Protein AF-A0A940J667-F1 (afdb_monomer_lite)

Secondary structure (DSSP, 8-state):
-EE-TTT-PEEPTT-SB-TTT--B---S--PPP--------HHHHHHHHHHHHHHHHHHHHHHHHHHHHHHHHHTT------

Sequence (82 aa):
MAQCSNCGNLLPVGAKHCPDCGTTVSDA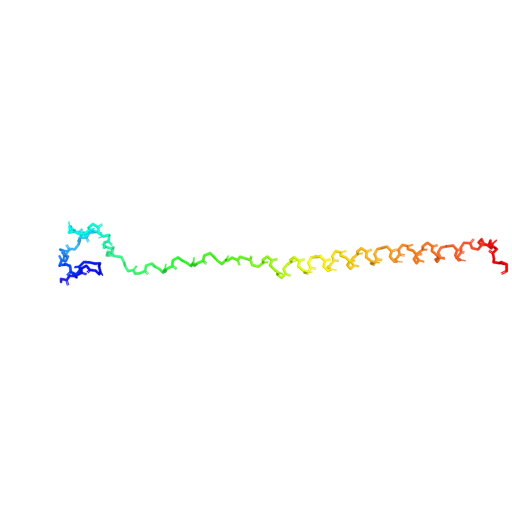PAAPPKAPKAPGQKLALDELLLRGVMGLFLLILGGTVLFVGYAIVQQGIGAGAP

Radius of gyration: 35.72 Å; chains: 1; bounding box: 62×38×87 Å

Foldseek 3Di:
DDADPVPRHDDDVPDQADPPPRHGDDPDPDPDPDDPPPPDDPPPVVVCVVVVVVVVVCCVVVVVVVVVVVVVVVVPPPDDDD

pLDDT: mean 74.64, std 16.34, range [39.31, 96.25]

Structure (mmCIF, N/CA/C/O backbone):
data_AF-A0A940J667-F1
#
_entry.id   AF-A0A940J667-F1
#
loop_
_atom_site.group_PDB
_atom_site.id
_atom_site.type_symbol
_atom_site.label_atom_id
_atom_site.label_alt_id
_atom_site.label_comp_id
_atom_site.label_asym_id
_atom_site.label_entity_id
_atom_site.label_seq_id
_atom_site.pdbx_PDB_ins_code
_atom_site.Cartn_x
_atom_site.Cartn_y
_atom_site.Cartn_z
_atom_site.occupancy
_atom_site.B_iso_or_equiv
_atom_site.auth_seq_id
_atom_site.auth_comp_id
_atom_site.auth_asym_id
_atom_site.auth_atom_id
_atom_site.pdbx_PDB_model_num
ATOM 1 N N . MET A 1 1 ? -29.810 -15.688 51.829 1.00 57.44 1 MET A N 1
ATOM 2 C CA . MET A 1 1 ? -30.787 -14.776 51.198 1.00 57.44 1 MET A CA 1
ATOM 3 C C . MET A 1 1 ? -30.041 -13.922 50.192 1.00 57.44 1 MET A C 1
ATOM 5 O O . MET A 1 1 ? -29.077 -13.277 50.579 1.00 57.44 1 MET A O 1
ATOM 9 N N . ALA A 1 2 ? -30.402 -13.995 48.915 1.00 72.88 2 ALA A N 1
ATOM 10 C CA . ALA A 1 2 ? -29.853 -13.109 47.890 1.00 72.88 2 ALA A CA 1
ATOM 11 C C . ALA A 1 2 ? -30.813 -11.926 47.715 1.00 72.88 2 ALA A C 1
ATOM 13 O O . ALA A 1 2 ? -32.008 -12.094 47.929 1.00 72.88 2 ALA A O 1
ATOM 14 N N . GLN A 1 3 ? -30.322 -10.742 47.361 1.00 79.06 3 GLN A N 1
ATOM 15 C CA . GLN A 1 3 ? -31.165 -9.604 46.975 1.00 79.06 3 GLN A CA 1
ATOM 16 C C . GLN A 1 3 ? -31.008 -9.360 45.477 1.00 79.06 3 GLN A C 1
ATOM 18 O O . GLN A 1 3 ? -29.937 -9.593 44.913 1.00 79.06 3 GLN A O 1
ATOM 23 N N . CYS A 1 4 ? -32.068 -8.900 44.823 1.00 81.38 4 CYS A N 1
ATOM 24 C CA . CYS A 1 4 ? -32.021 -8.584 43.406 1.00 81.38 4 CYS A CA 1
ATOM 25 C C . CYS A 1 4 ? -31.127 -7.363 43.186 1.00 81.38 4 CYS A C 1
ATOM 27 O O . CYS A 1 4 ? -31.394 -6.307 43.750 1.00 81.38 4 CYS A O 1
ATOM 29 N N . SER A 1 5 ? -30.130 -7.444 42.304 1.00 78.31 5 SER A N 1
ATOM 30 C CA . SER A 1 5 ? -29.304 -6.274 41.961 1.00 78.31 5 SER A CA 1
ATOM 31 C C . SER A 1 5 ? -30.068 -5.180 41.208 1.00 78.31 5 SER A C 1
ATOM 33 O O . SER A 1 5 ? -29.569 -4.067 41.091 1.00 78.31 5 SER A O 1
ATOM 35 N N . ASN A 1 6 ? -31.252 -5.487 40.671 1.00 76.62 6 ASN A N 1
ATOM 36 C CA . ASN A 1 6 ? -32.046 -4.536 39.900 1.00 76.62 6 ASN A CA 1
ATOM 37 C C . ASN A 1 6 ? -33.088 -3.792 40.751 1.00 76.62 6 ASN A C 1
ATOM 39 O O . ASN A 1 6 ? -33.217 -2.582 40.610 1.00 76.62 6 ASN A O 1
ATOM 43 N N . CYS A 1 7 ? -33.806 -4.488 41.639 1.00 83.31 7 CYS A N 1
ATOM 44 C CA . CYS A 1 7 ? -34.877 -3.886 42.447 1.00 83.31 7 CYS A CA 1
ATOM 45 C C . CYS A 1 7 ? -34.628 -3.919 43.962 1.00 83.31 7 CYS A C 1
ATOM 47 O O . CYS A 1 7 ? -35.408 -3.351 44.717 1.00 83.31 7 CYS A O 1
ATOM 49 N N . GLY A 1 8 ? -33.574 -4.597 44.423 1.00 81.81 8 GLY A N 1
ATOM 50 C CA . GLY A 1 8 ? -33.256 -4.744 45.845 1.00 81.81 8 GLY A CA 1
ATOM 51 C C . GLY A 1 8 ? -34.131 -5.744 46.604 1.00 81.81 8 GLY A C 1
ATOM 52 O O . GLY A 1 8 ? -33.880 -5.978 47.783 1.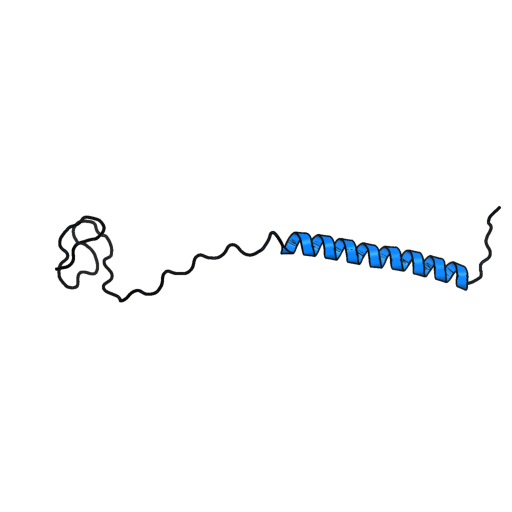00 81.81 8 GLY A O 1
ATOM 53 N N . ASN A 1 9 ? -35.131 -6.368 45.966 1.00 84.06 9 ASN A N 1
ATOM 54 C CA . ASN A 1 9 ? -36.021 -7.277 46.686 1.00 84.06 9 ASN A CA 1
ATOM 55 C C . ASN A 1 9 ? -35.337 -8.602 47.047 1.00 84.06 9 ASN A C 1
ATOM 57 O O . ASN A 1 9 ? -34.426 -9.058 46.347 1.00 84.06 9 ASN A O 1
ATOM 61 N N . LEU A 1 10 ? -35.780 -9.237 48.134 1.00 84.38 10 LEU A N 1
ATOM 62 C CA . LEU A 1 10 ? -35.229 -10.516 48.576 1.00 84.38 10 LEU A CA 1
ATOM 63 C C . LEU A 1 10 ? -35.609 -11.627 47.594 1.00 84.38 10 LEU A C 1
ATOM 65 O O . LEU A 1 10 ? -36.783 -11.904 47.361 1.00 84.38 10 LEU A O 1
ATOM 69 N N . LEU A 1 11 ? -34.601 -12.303 47.051 1.00 82.56 11 LEU A N 1
ATOM 70 C CA . LEU A 1 11 ? -34.794 -13.462 46.200 1.00 82.56 11 LEU A CA 1
ATOM 71 C C . LEU A 1 11 ? -34.968 -14.744 47.021 1.00 82.56 11 LEU A C 1
ATOM 73 O O . LEU A 1 11 ? -34.158 -15.018 47.920 1.00 82.56 11 LEU A O 1
ATOM 77 N N . PRO A 1 12 ? -35.962 -15.578 46.660 1.00 75.12 12 PRO A N 1
ATOM 78 C CA . PRO A 1 12 ? -36.056 -16.935 47.168 1.00 75.12 12 PRO A CA 1
ATOM 79 C C . PRO A 1 12 ? -34.827 -17.756 46.754 1.00 75.12 12 PRO A C 1
ATOM 81 O O . PRO A 1 12 ? -34.254 -17.555 45.682 1.00 75.12 12 PRO A O 1
ATOM 84 N N . VAL A 1 13 ? -34.425 -18.704 47.602 1.00 72.44 13 VAL A N 1
ATOM 85 C CA . VAL A 1 13 ? -33.278 -19.586 47.338 1.00 72.44 13 VAL A CA 1
ATOM 86 C C . VAL A 1 13 ? -33.564 -20.429 46.086 1.00 72.44 13 VAL A C 1
ATOM 88 O O . VAL A 1 13 ? -34.515 -21.205 46.076 1.00 72.44 13 VAL A O 1
ATOM 91 N N . GLY A 1 14 ? -32.753 -20.263 45.033 1.00 69.19 14 GLY A N 1
ATOM 92 C CA . GLY A 1 14 ? -32.877 -20.994 43.762 1.00 69.19 14 GLY A CA 1
ATOM 93 C C . GLY A 1 14 ? -33.789 -20.351 42.706 1.00 69.19 14 GLY A C 1
ATOM 94 O O . GLY A 1 14 ? -34.110 -20.994 41.703 1.00 69.19 14 GLY A O 1
ATOM 95 N N . ALA A 1 15 ? -34.227 -19.103 42.904 1.00 70.31 15 ALA A N 1
ATOM 96 C CA . ALA A 1 15 ? -35.053 -18.388 41.934 1.00 70.31 15 ALA A CA 1
ATOM 97 C C . ALA A 1 15 ? -34.241 -17.925 40.707 1.00 70.31 15 ALA A C 1
ATOM 99 O O . ALA A 1 15 ? -33.403 -17.035 40.799 1.00 70.31 15 ALA A O 1
ATOM 100 N N . LYS A 1 16 ? -34.563 -18.480 39.529 1.00 75.56 16 LYS A N 1
ATOM 101 C CA . LYS A 1 16 ? -33.963 -18.128 38.219 1.00 75.56 16 LYS A CA 1
ATOM 102 C C . LYS A 1 16 ? -34.304 -16.705 37.748 1.00 75.56 16 LYS A C 1
ATOM 104 O O . LYS A 1 16 ? -33.627 -16.149 36.886 1.00 75.56 16 LYS A O 1
ATOM 109 N N . HIS A 1 17 ? -35.390 -16.141 38.267 1.00 82.94 17 HIS A N 1
ATOM 110 C CA . HIS A 1 17 ? -35.919 -14.825 37.919 1.00 82.94 17 HIS A CA 1
ATOM 111 C C . HIS A 1 17 ? -36.457 -14.167 39.187 1.00 82.94 17 HIS A C 1
ATOM 113 O O . HIS A 1 17 ? -37.033 -14.847 40.038 1.00 82.94 17 HIS A O 1
ATOM 119 N N . CYS A 1 18 ? -36.289 -12.855 39.313 1.00 85.19 18 CYS A N 1
ATOM 120 C CA . CYS A 1 18 ? -36.900 -12.100 40.395 1.00 85.19 18 CYS A CA 1
ATOM 121 C C . CYS A 1 18 ? -38.423 -12.024 40.169 1.00 85.19 18 CYS A C 1
ATOM 123 O O . CYS A 1 18 ? -38.832 -11.542 39.110 1.00 85.19 18 CYS A O 1
ATOM 125 N N . PRO A 1 19 ? -39.262 -12.476 41.121 1.00 77.00 19 PRO A N 1
ATOM 126 C CA . PRO A 1 19 ? -40.718 -12.466 40.959 1.00 77.00 19 PRO A CA 1
ATOM 127 C C . PRO A 1 19 ? -41.317 -11.052 40.911 1.00 77.00 19 PRO A C 1
ATOM 129 O O . PRO A 1 19 ? -42.395 -10.883 40.354 1.00 77.00 19 PRO A O 1
ATOM 132 N N . ASP A 1 20 ? -40.620 -10.043 41.438 1.00 82.38 20 ASP A N 1
ATOM 133 C CA . ASP A 1 20 ? -41.131 -8.668 41.495 1.00 82.38 20 ASP A CA 1
ATOM 134 C C . ASP A 1 20 ? -40.773 -7.827 40.271 1.00 82.38 20 ASP A C 1
ATOM 136 O O . ASP A 1 20 ? -41.599 -7.058 39.790 1.00 82.38 20 ASP A O 1
ATOM 140 N N . CYS A 1 21 ? -39.545 -7.945 39.754 1.00 82.69 21 CYS A N 1
ATOM 141 C CA . CYS A 1 21 ? -39.095 -7.133 38.616 1.00 82.69 21 CYS A CA 1
ATOM 142 C C . CYS A 1 21 ? -38.916 -7.924 37.316 1.00 82.69 21 CYS A C 1
ATOM 144 O O . CYS A 1 21 ? -38.663 -7.331 36.271 1.00 82.69 21 CYS A O 1
ATOM 146 N N . GLY A 1 22 ? -38.988 -9.258 37.362 1.00 76.50 22 GLY A N 1
ATOM 147 C CA . GLY A 1 22 ? -38.785 -10.127 36.200 1.00 76.50 22 GLY A CA 1
ATOM 148 C C . GLY A 1 22 ? -37.327 -10.264 35.744 1.00 76.50 22 GLY A C 1
ATOM 149 O O . GLY A 1 22 ? -37.057 -10.972 34.776 1.00 76.50 22 GLY A O 1
ATOM 150 N N . THR A 1 23 ? -36.367 -9.629 36.430 1.00 79.31 23 THR A N 1
ATOM 151 C CA . THR A 1 23 ? -34.943 -9.719 36.069 1.00 79.31 23 THR A CA 1
ATOM 152 C C . THR A 1 23 ? -34.426 -11.140 36.291 1.00 79.31 23 THR A C 1
ATOM 154 O O . THR A 1 23 ? -34.590 -11.706 37.372 1.00 79.31 23 THR A O 1
ATOM 157 N N . THR A 1 24 ? -33.774 -11.720 35.281 1.00 78.44 24 THR A N 1
ATOM 158 C CA . THR A 1 24 ? -33.125 -13.037 35.363 1.00 78.44 24 THR A CA 1
ATOM 159 C C . THR A 1 24 ? -31.993 -13.003 36.388 1.00 78.44 24 THR A C 1
ATOM 161 O O . THR A 1 24 ? -31.043 -12.234 36.231 1.00 78.44 24 THR A O 1
ATOM 164 N N . VAL A 1 25 ? -32.059 -13.857 37.406 1.00 72.50 25 VAL A N 1
ATOM 165 C CA . VAL A 1 25 ? -30.979 -14.050 38.374 1.00 72.50 25 VAL A CA 1
ATOM 166 C C . VAL A 1 25 ? -30.403 -15.435 38.139 1.00 72.50 25 VAL A C 1
ATOM 168 O O . VAL A 1 25 ? -30.988 -16.457 38.482 1.00 72.50 25 VAL A O 1
ATOM 171 N N . SER A 1 26 ? -29.283 -15.467 37.426 1.00 65.12 26 SER A N 1
ATOM 172 C CA . SER A 1 26 ? -28.642 -16.715 37.038 1.00 65.12 26 SER A CA 1
ATOM 173 C C . SER A 1 26 ? -27.660 -17.148 38.127 1.00 65.12 26 SER A C 1
ATOM 175 O O . SER A 1 26 ? -26.563 -16.604 38.207 1.00 65.12 26 SER A O 1
ATOM 177 N N . ASP A 1 27 ? -28.026 -18.156 38.925 1.00 59.09 27 ASP A N 1
ATOM 178 C CA . ASP A 1 27 ? -27.129 -18.908 39.824 1.00 59.09 27 ASP A CA 1
ATOM 179 C C . ASP A 1 27 ? -26.142 -19.793 39.029 1.00 59.09 27 ASP A C 1
ATOM 181 O O . ASP A 1 27 ? -26.130 -21.019 39.144 1.00 59.09 27 ASP A O 1
ATOM 185 N N . ALA A 1 28 ? -25.335 -19.187 38.159 1.00 46.66 28 ALA A N 1
ATOM 186 C CA . ALA A 1 28 ? -24.240 -19.859 37.468 1.00 46.66 28 ALA A CA 1
ATOM 187 C C . ALA A 1 28 ? -22.944 -19.068 37.709 1.00 46.66 28 ALA A C 1
ATOM 189 O O . ALA A 1 28 ? -22.944 -17.855 37.478 1.00 46.66 28 ALA A O 1
ATOM 190 N N . PRO A 1 29 ? -21.849 -19.719 38.160 1.00 46.84 29 PRO A N 1
ATOM 191 C CA . PRO A 1 29 ? -20.543 -19.083 38.294 1.00 46.84 29 PRO A CA 1
ATOM 192 C C . PRO A 1 29 ? -20.190 -18.381 36.988 1.00 46.84 29 PRO A C 1
ATOM 194 O O . PRO A 1 29 ? -20.364 -18.964 35.919 1.00 46.84 29 PRO A O 1
ATOM 197 N N . ALA A 1 30 ? -19.743 -17.130 37.094 1.00 50.88 30 ALA A N 1
ATOM 198 C CA . ALA A 1 30 ? -19.423 -16.239 35.989 1.00 50.88 30 ALA A CA 1
ATOM 199 C C . ALA A 1 30 ? -18.834 -16.971 34.770 1.00 50.88 30 ALA A C 1
ATOM 201 O O . ALA A 1 30 ? -17.642 -17.274 34.716 1.00 50.88 30 ALA A O 1
ATOM 202 N N . ALA A 1 31 ? -19.669 -17.207 33.756 1.00 44.06 31 ALA A N 1
ATOM 203 C CA . ALA A 1 31 ? -19.163 -17.339 32.403 1.00 44.06 31 ALA A CA 1
ATOM 204 C C . ALA A 1 31 ? -18.563 -15.968 32.040 1.00 44.06 31 ALA A C 1
ATOM 206 O O . ALA A 1 31 ? -19.235 -14.951 32.252 1.00 44.06 31 ALA A O 1
ATOM 207 N N . PRO A 1 32 ? -17.307 -15.902 31.565 1.00 54.97 32 PRO A N 1
ATOM 208 C CA . PRO A 1 32 ? -16.642 -14.634 31.314 1.00 54.97 32 PRO A CA 1
ATOM 209 C C . PRO A 1 32 ? -17.471 -13.778 30.344 1.00 54.97 32 PRO A C 1
ATOM 211 O O . PRO A 1 32 ? -18.132 -14.323 29.450 1.00 54.97 32 PRO A O 1
ATOM 214 N N . PRO A 1 33 ? -17.461 -12.443 30.511 1.00 62.84 33 PRO A N 1
ATOM 215 C CA . PRO A 1 33 ? -18.186 -11.536 29.636 1.00 62.84 33 PRO A CA 1
ATOM 216 C C . PRO A 1 33 ? -17.782 -11.824 28.193 1.00 62.84 33 PRO A C 1
ATOM 218 O O . PRO A 1 33 ? -16.595 -11.840 27.861 1.00 62.84 33 PRO A O 1
ATOM 221 N N . LYS A 1 34 ? -18.776 -12.095 27.339 1.00 56.84 34 LYS A N 1
ATOM 222 C CA . LYS A 1 34 ? -18.574 -12.240 25.897 1.00 56.84 34 LYS A CA 1
ATOM 223 C C . LYS A 1 34 ? -17.770 -11.030 25.430 1.00 56.84 34 LYS A C 1
ATOM 225 O O . LYS A 1 34 ? -18.246 -9.901 25.538 1.00 56.84 34 LYS A O 1
ATOM 230 N N . ALA A 1 35 ? -16.545 -11.290 24.980 1.00 51.03 35 ALA A N 1
ATOM 231 C CA . ALA A 1 35 ? -15.625 -10.274 24.506 1.00 51.03 35 ALA A CA 1
ATOM 232 C C . ALA A 1 35 ? -16.339 -9.344 23.507 1.00 51.03 35 ALA A C 1
ATOM 234 O O . ALA A 1 35 ? -17.087 -9.831 22.647 1.00 51.03 35 ALA A O 1
ATOM 235 N N . PRO A 1 36 ? -16.128 -8.021 23.590 1.00 61.94 36 PRO A N 1
ATOM 236 C CA . PRO A 1 36 ? -16.583 -7.105 22.559 1.00 61.94 36 PRO A CA 1
ATOM 237 C C . PRO A 1 36 ? -16.050 -7.573 21.204 1.00 61.94 36 PRO A C 1
ATOM 239 O O . PRO A 1 36 ? -14.863 -7.874 21.067 1.00 61.94 36 PRO A O 1
ATOM 242 N N . LYS A 1 37 ? -16.917 -7.631 20.188 1.00 50.31 37 LYS A N 1
ATOM 243 C CA . LYS A 1 37 ? -16.473 -7.766 18.798 1.00 50.31 37 LYS A CA 1
ATOM 244 C C . LYS A 1 37 ? -15.573 -6.571 18.496 1.00 50.31 37 LYS A C 1
ATOM 246 O O . LYS A 1 37 ? -16.069 -5.460 18.331 1.00 50.31 37 LYS A O 1
ATOM 251 N N . ALA A 1 38 ? -14.266 -6.800 18.452 1.00 44.28 38 ALA A N 1
ATOM 252 C CA . ALA A 1 38 ? -13.311 -5.804 18.003 1.00 44.28 38 ALA A CA 1
ATOM 253 C C . ALA A 1 38 ? -13.714 -5.351 16.586 1.00 44.28 38 ALA A C 1
ATOM 255 O O . ALA A 1 38 ? -13.844 -6.197 15.693 1.00 44.28 38 ALA A O 1
ATOM 256 N N . PRO A 1 39 ? -13.935 -4.051 16.334 1.00 52.91 39 PRO A N 1
ATOM 257 C CA . PRO A 1 39 ? -14.062 -3.559 14.976 1.00 52.91 39 PRO A CA 1
ATOM 258 C C . PRO A 1 39 ? -12.684 -3.691 14.327 1.00 52.91 39 PRO A C 1
ATOM 260 O O . PRO A 1 39 ? -11.757 -2.949 14.640 1.00 52.91 39 PRO A O 1
ATOM 263 N N . GLY A 1 40 ? -12.530 -4.691 13.459 1.00 52.50 40 GLY A N 1
ATOM 264 C CA . GLY A 1 40 ? -11.282 -4.936 12.749 1.00 52.50 40 GLY A CA 1
ATOM 265 C C . GLY A 1 40 ? -10.825 -3.702 11.975 1.00 52.50 40 GLY A C 1
ATOM 266 O O . GLY A 1 40 ? -11.605 -3.158 11.201 1.00 52.50 40 GLY A O 1
ATOM 267 N N . GLN A 1 41 ? -9.607 -3.239 12.261 1.00 53.84 41 GLN A N 1
ATOM 268 C CA . GLN A 1 41 ? -8.450 -3.090 11.360 1.00 53.84 41 GLN A CA 1
ATOM 269 C C . GLN A 1 41 ? -8.689 -2.732 9.874 1.00 53.84 41 GLN A C 1
ATOM 271 O O . GLN A 1 41 ? -7.936 -3.156 9.010 1.00 53.84 41 GLN A O 1
ATOM 276 N N . LYS A 1 42 ? -9.710 -1.946 9.532 1.00 52.81 42 LYS A N 1
ATOM 277 C CA . LYS A 1 42 ? -9.916 -1.476 8.141 1.00 52.81 42 LYS A CA 1
ATOM 278 C C . LYS A 1 42 ? -8.953 -0.340 7.783 1.00 52.81 42 LYS A C 1
ATOM 280 O O . LYS A 1 42 ? -8.527 -0.220 6.647 1.00 52.81 42 LYS A O 1
ATOM 285 N N . LEU A 1 43 ? -8.589 0.475 8.775 1.00 56.84 43 LEU A N 1
ATOM 286 C CA . LEU A 1 43 ? -7.985 1.787 8.536 1.00 56.84 43 LEU A CA 1
ATOM 287 C C . LEU A 1 43 ? -6.477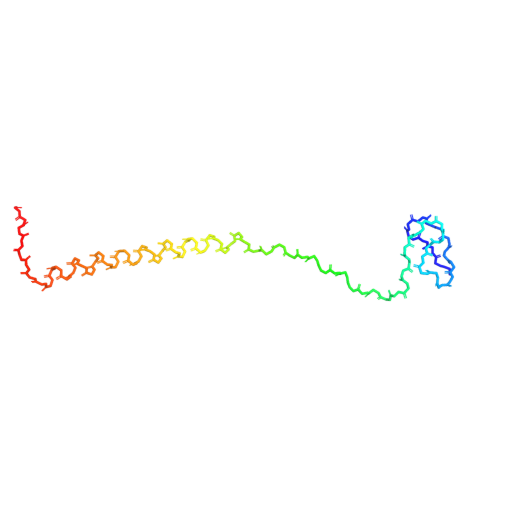 1.745 8.230 1.00 56.84 43 LEU A C 1
ATOM 289 O O . LEU A 1 43 ? -5.983 2.610 7.525 1.00 56.84 43 LEU A O 1
ATOM 293 N N . ALA A 1 44 ? -5.754 0.729 8.712 1.00 61.41 44 ALA A N 1
ATOM 294 C CA . ALA A 1 44 ? -4.328 0.555 8.407 1.00 61.41 44 ALA A CA 1
ATOM 295 C C . ALA A 1 44 ? -4.081 -0.343 7.180 1.00 61.41 44 ALA A C 1
ATOM 297 O O . ALA A 1 44 ? -3.047 -0.226 6.525 1.00 61.41 44 ALA A O 1
ATOM 298 N N . LEU A 1 45 ? -5.024 -1.239 6.867 1.00 73.88 45 LEU A N 1
ATOM 299 C CA . LEU A 1 45 ? -4.896 -2.175 5.750 1.00 73.88 45 LEU A CA 1
ATOM 300 C C . LEU A 1 45 ? -5.184 -1.493 4.407 1.00 73.88 45 LEU A C 1
ATOM 302 O O . LEU A 1 45 ? -4.508 -1.791 3.429 1.00 73.88 45 LEU A O 1
ATOM 306 N N . ASP A 1 46 ? -6.133 -0.555 4.376 1.00 78.62 46 ASP A N 1
ATOM 307 C CA . ASP A 1 46 ? -6.502 0.165 3.154 1.00 78.62 46 ASP A CA 1
ATOM 308 C C . ASP A 1 46 ? -5.389 1.120 2.681 1.00 78.62 46 ASP A C 1
ATOM 310 O O . ASP A 1 46 ? -5.001 1.085 1.516 1.00 78.62 46 ASP A O 1
ATOM 314 N N . GLU A 1 47 ? -4.769 1.884 3.593 1.00 86.62 47 GL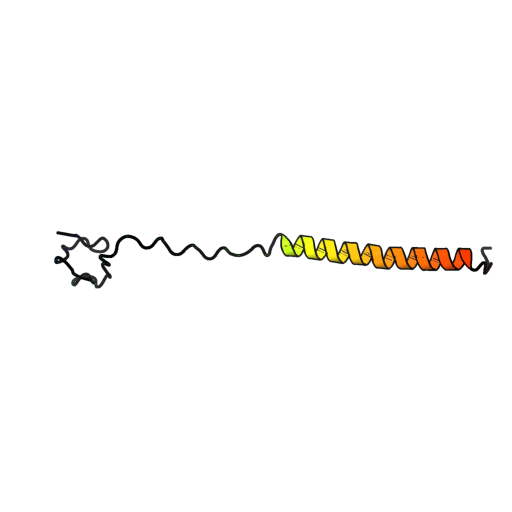U A N 1
ATOM 315 C CA . GLU A 1 47 ? -3.658 2.784 3.238 1.00 86.62 47 GLU A CA 1
ATOM 316 C C . GLU A 1 47 ? -2.415 2.008 2.771 1.00 86.62 47 GLU A C 1
ATOM 318 O O . GLU A 1 47 ? -1.745 2.414 1.818 1.00 86.62 47 GLU A O 1
ATOM 323 N N . LEU A 1 48 ? -2.121 0.861 3.396 1.00 87.38 48 LEU A N 1
ATOM 324 C CA . LEU A 1 48 ? -1.015 -0.002 2.985 1.00 87.38 48 LEU A CA 1
ATOM 325 C C . LEU A 1 48 ? -1.297 -0.689 1.641 1.00 87.38 48 LEU A C 1
ATOM 327 O O . LEU A 1 48 ? -0.385 -0.820 0.825 1.00 87.38 48 LEU A O 1
ATOM 331 N N . LEU A 1 49 ? -2.548 -1.078 1.382 1.00 90.81 49 LEU A N 1
ATOM 332 C CA . LEU A 1 49 ? -2.965 -1.665 0.112 1.00 90.81 49 LEU A CA 1
ATOM 333 C C . LEU A 1 49 ? -2.910 -0.632 -1.017 1.00 90.81 49 LEU A C 1
ATOM 335 O O . LEU A 1 49 ? -2.326 -0.919 -2.056 1.00 90.81 49 LEU A O 1
ATOM 339 N N . LEU A 1 50 ? -3.440 0.579 -0.817 1.00 91.75 50 LEU A N 1
ATOM 340 C CA . LEU A 1 50 ? -3.412 1.628 -1.836 1.00 91.75 50 LEU A CA 1
ATOM 341 C C . LEU A 1 50 ? -1.977 2.076 -2.136 1.00 91.75 50 LEU A C 1
ATOM 343 O O . LEU A 1 50 ? -1.603 2.170 -3.305 1.00 91.75 50 LEU A O 1
ATOM 347 N N . ARG A 1 51 ? -1.139 2.277 -1.107 1.00 93.69 51 ARG A N 1
ATOM 348 C CA . ARG A 1 51 ? 0.297 2.553 -1.293 1.00 93.69 51 ARG A CA 1
ATOM 349 C C . ARG A 1 51 ? 1.019 1.399 -1.986 1.00 93.69 51 ARG A C 1
ATOM 351 O O . ARG A 1 51 ? 1.833 1.647 -2.871 1.00 93.69 51 ARG A O 1
ATOM 358 N N . GLY A 1 52 ? 0.711 0.155 -1.621 1.00 95.19 52 GLY A N 1
ATOM 359 C CA . GLY A 1 52 ? 1.293 -1.041 -2.228 1.00 95.19 52 GLY A CA 1
ATOM 360 C C . GLY A 1 52 ? 0.918 -1.200 -3.701 1.00 95.19 52 GLY A C 1
ATOM 361 O O . GLY A 1 52 ? 1.792 -1.421 -4.535 1.00 95.19 52 GLY A O 1
ATOM 362 N N . VAL A 1 53 ? -0.360 -1.019 -4.042 1.00 95.44 53 VAL A N 1
ATOM 363 C CA . VAL A 1 53 ? -0.864 -1.091 -5.420 1.00 95.44 53 VAL A CA 1
ATOM 364 C C . VAL A 1 53 ? -0.299 0.052 -6.257 1.00 95.44 53 VAL A C 1
ATOM 366 O O . VAL A 1 53 ? 0.219 -0.206 -7.339 1.00 95.44 53 VAL A O 1
ATOM 369 N N . MET A 1 54 ? -0.325 1.292 -5.757 1.00 94.62 54 MET A N 1
ATOM 370 C CA . MET A 1 54 ? 0.268 2.441 -6.454 1.00 94.62 54 MET A CA 1
ATOM 371 C C . MET A 1 54 ? 1.776 2.253 -6.674 1.00 94.62 54 MET A C 1
ATOM 373 O O . MET A 1 54 ? 2.272 2.523 -7.765 1.00 94.62 54 MET A O 1
ATOM 377 N N . GLY A 1 55 ? 2.505 1.734 -5.680 1.00 96.25 55 GLY A N 1
ATOM 378 C CA . GLY A 1 55 ? 3.934 1.433 -5.795 1.00 96.25 55 GLY A CA 1
ATOM 379 C C . GLY A 1 55 ? 4.235 0.330 -6.812 1.00 96.25 55 GLY A C 1
ATOM 380 O O . GLY A 1 55 ? 5.105 0.503 -7.663 1.00 96.25 55 GLY A O 1
ATOM 381 N N . LEU A 1 56 ? 3.485 -0.776 -6.782 1.00 95.31 56 LEU A N 1
ATOM 382 C CA . LEU A 1 56 ? 3.618 -1.858 -7.761 1.00 95.31 56 LEU A CA 1
ATOM 383 C C . LEU A 1 56 ? 3.310 -1.363 -9.178 1.00 95.31 56 LEU A C 1
ATOM 385 O O . LEU A 1 56 ? 4.029 -1.695 -10.116 1.00 95.31 56 LEU A O 1
ATOM 389 N N . PHE A 1 57 ? 2.285 -0.527 -9.334 1.00 95.75 57 PHE A N 1
ATOM 390 C CA . PHE A 1 57 ? 1.915 0.042 -10.625 1.00 95.75 57 PHE A CA 1
ATOM 391 C C . PHE A 1 57 ? 3.001 0.977 -11.171 1.00 95.75 57 PHE A C 1
ATOM 393 O O . PHE A 1 57 ? 3.352 0.880 -12.344 1.00 95.75 57 PHE A O 1
ATOM 400 N N . LEU A 1 58 ? 3.596 1.825 -10.323 1.00 95.31 58 LEU A N 1
ATOM 401 C CA . LEU A 1 58 ? 4.729 2.681 -10.696 1.00 95.31 58 LEU A CA 1
ATOM 402 C C . LEU A 1 58 ? 5.970 1.868 -11.082 1.00 95.31 58 LEU A C 1
ATOM 404 O O . LEU A 1 58 ? 6.640 2.215 -12.053 1.00 95.31 58 LEU A O 1
ATOM 408 N N . LEU A 1 59 ? 6.259 0.776 -10.368 1.00 95.88 59 LEU A N 1
ATOM 409 C CA . LEU A 1 59 ? 7.364 -0.124 -10.709 1.00 95.88 59 LEU A CA 1
ATOM 410 C C . LEU A 1 59 ? 7.129 -0.847 -12.036 1.00 95.88 59 LEU A C 1
ATOM 412 O O . LEU A 1 59 ? 8.054 -0.941 -12.840 1.00 95.88 59 LEU A O 1
ATOM 416 N N . ILE A 1 60 ? 5.907 -1.320 -12.290 1.00 95.94 60 ILE A N 1
ATOM 417 C CA . ILE A 1 60 ? 5.559 -1.978 -13.553 1.00 95.94 60 ILE A CA 1
ATOM 418 C C . ILE A 1 60 ? 5.632 -0.975 -14.701 1.00 95.94 60 ILE A C 1
ATOM 420 O O . ILE A 1 60 ? 6.373 -1.222 -15.645 1.00 95.94 60 ILE A O 1
ATOM 424 N N . LEU A 1 61 ? 4.936 0.165 -14.610 1.00 95.62 61 LEU A N 1
ATOM 425 C CA . LEU A 1 61 ? 4.920 1.172 -15.673 1.00 95.62 61 LEU A CA 1
ATOM 426 C C . LEU A 1 61 ? 6.316 1.742 -15.938 1.00 95.62 61 LEU A C 1
ATOM 428 O O . LEU A 1 61 ? 6.770 1.745 -17.083 1.00 95.62 61 LEU A O 1
ATOM 432 N N . GLY A 1 62 ? 7.025 2.170 -14.891 1.00 94.62 62 GLY A N 1
ATOM 433 C CA . GLY A 1 62 ? 8.389 2.686 -15.004 1.00 94.62 62 GLY A CA 1
ATOM 434 C C . GLY A 1 62 ? 9.357 1.638 -15.550 1.00 94.62 62 GLY A C 1
ATOM 435 O O . GLY A 1 62 ? 10.140 1.936 -16.450 1.00 94.62 62 GLY A O 1
ATOM 436 N N . GLY A 1 63 ? 9.247 0.394 -15.078 1.00 94.44 63 GLY A N 1
ATOM 437 C CA . GLY A 1 63 ? 10.013 -0.743 -15.579 1.00 94.44 63 GLY A CA 1
ATOM 438 C C . GLY A 1 63 ? 9.750 -1.022 -17.055 1.00 94.44 63 GLY A C 1
ATOM 439 O O . GLY A 1 63 ? 10.701 -1.185 -17.810 1.00 94.44 63 GLY A O 1
ATOM 440 N N . THR A 1 64 ? 8.492 -1.002 -17.509 1.00 92.94 64 THR A N 1
ATOM 441 C CA . THR A 1 64 ? 8.165 -1.159 -18.935 1.00 92.94 64 THR A CA 1
ATOM 442 C C . THR A 1 64 ? 8.702 -0.021 -19.793 1.00 92.94 64 THR A C 1
ATOM 444 O O . THR A 1 64 ? 9.239 -0.290 -20.862 1.00 92.94 64 THR A O 1
ATOM 447 N N . VAL A 1 65 ? 8.629 1.235 -19.340 1.00 94.44 65 VAL A N 1
ATOM 448 C CA . VAL A 1 65 ? 9.187 2.378 -20.084 1.00 94.44 65 VAL A CA 1
ATOM 449 C C . VAL A 1 65 ? 10.708 2.266 -20.187 1.00 94.44 65 VAL A C 1
ATOM 451 O O . VAL A 1 65 ? 11.262 2.424 -21.273 1.00 94.44 65 VAL A O 1
ATOM 454 N N . LEU A 1 66 ? 11.380 1.934 -19.081 1.00 93.38 66 LEU A N 1
ATOM 455 C CA . LEU A 1 66 ? 12.822 1.691 -19.058 1.00 93.38 66 LEU A CA 1
ATOM 456 C C . LEU A 1 66 ? 13.210 0.514 -19.950 1.00 93.38 66 LEU A C 1
ATOM 458 O O . LEU A 1 66 ? 14.173 0.615 -20.698 1.00 93.38 66 LEU A O 1
ATOM 462 N N . PHE A 1 67 ? 12.455 -0.581 -19.904 1.00 92.06 67 PHE A N 1
ATOM 463 C CA . PHE A 1 67 ? 12.717 -1.775 -20.697 1.00 92.06 67 PHE A CA 1
ATOM 464 C C . PHE A 1 67 ? 12.541 -1.513 -22.193 1.00 92.06 67 PHE A C 1
ATOM 466 O O . PHE A 1 67 ? 13.404 -1.886 -22.980 1.00 92.06 67 PHE A O 1
ATOM 473 N N . VAL A 1 68 ? 11.467 -0.827 -22.590 1.00 91.50 68 VAL A N 1
ATOM 474 C CA . VAL A 1 68 ? 11.226 -0.448 -23.989 1.00 91.50 68 VAL A CA 1
ATOM 475 C C . VAL A 1 68 ? 12.275 0.558 -24.461 1.00 91.50 68 VAL A C 1
ATOM 477 O O . VAL A 1 68 ? 12.849 0.368 -25.526 1.00 91.50 68 VAL A O 1
ATOM 480 N N . GLY A 1 69 ? 12.596 1.580 -23.664 1.00 87.06 69 GLY A N 1
ATOM 481 C CA . GLY A 1 69 ? 13.659 2.536 -23.986 1.00 87.06 69 GLY A CA 1
ATOM 482 C C . GLY A 1 69 ? 15.027 1.864 -24.127 1.00 87.06 69 GLY A C 1
ATOM 483 O O . GLY A 1 69 ? 15.747 2.110 -25.092 1.00 87.06 69 GLY A O 1
ATOM 484 N N . TYR A 1 70 ? 15.359 0.952 -23.213 1.00 87.56 70 TYR A N 1
ATOM 485 C CA . TYR A 1 70 ? 16.583 0.158 -23.271 1.00 87.56 70 TYR A CA 1
ATOM 486 C C . TYR A 1 70 ? 16.609 -0.768 -24.492 1.00 87.56 70 TYR A C 1
ATOM 488 O O . TYR A 1 70 ? 17.631 -0.865 -25.168 1.00 87.56 70 TYR A O 1
ATOM 496 N N . ALA A 1 71 ? 15.483 -1.404 -24.822 1.00 87.50 71 ALA A N 1
ATOM 497 C CA . ALA A 1 71 ? 15.349 -2.221 -26.020 1.00 87.50 71 ALA A CA 1
ATOM 498 C C . ALA A 1 71 ? 15.525 -1.388 -27.299 1.00 87.50 71 ALA A C 1
ATOM 500 O O . ALA A 1 71 ? 16.217 -1.835 -28.205 1.00 87.50 71 ALA A O 1
ATOM 501 N N . ILE A 1 72 ? 14.984 -0.167 -27.364 1.00 81.56 72 ILE A N 1
ATOM 502 C CA . ILE A 1 72 ? 15.181 0.749 -28.501 1.00 81.56 72 ILE A CA 1
ATOM 503 C C . ILE A 1 72 ? 16.667 1.109 -28.661 1.00 81.56 72 ILE A C 1
ATOM 505 O O . ILE A 1 72 ? 17.187 1.068 -29.775 1.00 81.56 72 ILE A O 1
ATOM 509 N N . VAL A 1 73 ? 17.371 1.392 -27.559 1.00 81.31 73 VAL A N 1
ATOM 510 C CA . VAL A 1 73 ? 18.817 1.681 -27.572 1.00 81.31 73 VAL A CA 1
ATOM 511 C C . VAL A 1 73 ? 19.636 0.465 -28.025 1.00 81.31 73 VAL A C 1
ATOM 513 O O . VAL A 1 73 ? 20.554 0.611 -28.828 1.00 81.31 73 VAL A O 1
ATOM 516 N N . GLN A 1 74 ? 19.296 -0.738 -27.555 1.00 71.31 74 GLN A N 1
ATOM 517 C CA . GLN A 1 74 ? 20.008 -1.980 -27.889 1.00 71.31 74 GLN A CA 1
ATOM 518 C C . GLN A 1 74 ? 19.724 -2.488 -29.311 1.00 71.31 74 GLN A C 1
ATOM 520 O O . GLN A 1 74 ? 20.589 -3.100 -29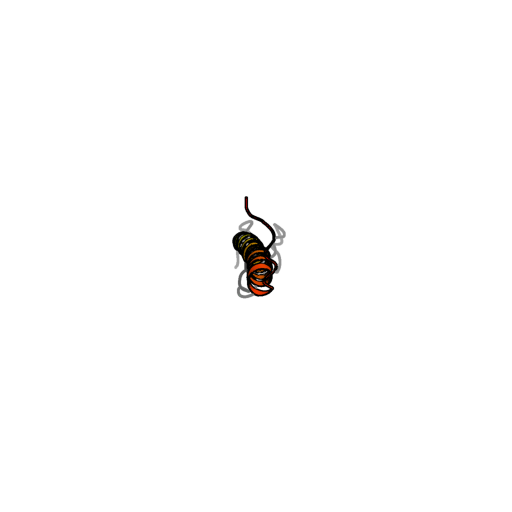.928 1.00 71.31 74 GLN A O 1
ATOM 525 N N . GLN A 1 75 ? 18.529 -2.236 -29.853 1.00 64.50 75 GLN A N 1
ATOM 526 C CA . GLN A 1 75 ? 18.158 -2.629 -31.219 1.00 64.50 75 GLN A CA 1
ATOM 527 C C . GLN A 1 75 ? 18.767 -1.712 -32.294 1.00 64.50 75 GLN A C 1
ATOM 529 O O . GLN A 1 75 ? 18.549 -1.948 -33.479 1.00 64.50 75 GLN A O 1
ATOM 534 N N . GLY A 1 76 ? 19.544 -0.685 -31.923 1.00 60.91 76 GLY A N 1
ATOM 535 C CA . GLY A 1 76 ? 20.386 0.049 -32.870 1.00 60.91 76 GLY A CA 1
ATOM 536 C C . GLY A 1 76 ? 19.634 0.726 -34.021 1.00 60.91 76 GLY A C 1
ATOM 537 O O . GLY A 1 76 ? 20.226 0.953 -35.075 1.00 60.91 76 GLY A O 1
ATOM 538 N N . ILE A 1 77 ? 18.351 1.067 -33.856 1.00 56.56 77 ILE A N 1
ATOM 539 C CA . ILE A 1 77 ? 17.648 1.893 -34.842 1.00 56.56 77 ILE A CA 1
ATOM 540 C C . ILE A 1 77 ? 17.969 3.349 -34.520 1.00 56.56 77 ILE A C 1
ATOM 542 O O . ILE A 1 77 ? 17.264 4.025 -33.773 1.00 56.56 77 ILE A O 1
ATOM 546 N N . GLY A 1 78 ? 19.080 3.820 -35.085 1.00 57.12 78 GLY A N 1
ATOM 547 C CA . GLY A 1 78 ? 19.334 5.241 -35.244 1.00 57.12 78 GLY A CA 1
ATOM 548 C C . GLY A 1 78 ? 18.179 5.864 -36.023 1.00 57.12 78 GLY A C 1
ATOM 549 O O . GLY A 1 78 ? 18.094 5.724 -37.237 1.00 57.12 78 GLY A O 1
ATOM 550 N N . ALA A 1 79 ? 17.280 6.545 -35.324 1.00 55.06 79 ALA A N 1
ATOM 551 C CA . ALA A 1 79 ? 16.286 7.408 -35.933 1.00 55.06 79 ALA A CA 1
ATOM 552 C C . ALA A 1 79 ? 16.294 8.750 -35.197 1.00 55.06 79 ALA A C 1
ATOM 554 O O . ALA A 1 79 ? 15.543 8.964 -34.254 1.00 55.06 79 ALA A O 1
ATOM 555 N N . GLY A 1 80 ? 17.204 9.615 -35.654 1.00 52.88 80 GLY A N 1
ATOM 556 C CA . GLY A 1 80 ? 17.034 11.066 -35.719 1.00 52.88 80 GLY A CA 1
ATOM 557 C C . GLY A 1 80 ? 16.811 11.820 -34.410 1.00 52.88 80 GLY A C 1
ATOM 558 O O . GLY A 1 80 ? 15.677 12.014 -33.987 1.00 52.88 80 GLY A O 1
ATOM 559 N N . ALA A 1 81 ? 17.887 12.397 -33.879 1.00 39.31 81 ALA A N 1
ATOM 560 C CA . ALA A 1 81 ? 17.809 13.709 -33.243 1.00 39.31 81 ALA A CA 1
ATOM 561 C C . ALA A 1 81 ? 18.385 14.745 -34.236 1.00 39.31 81 ALA A C 1
ATOM 563 O O . ALA A 1 81 ? 19.447 14.457 -34.798 1.00 39.31 81 ALA A O 1
ATOM 564 N N . PRO A 1 82 ? 17.700 15.873 -34.522 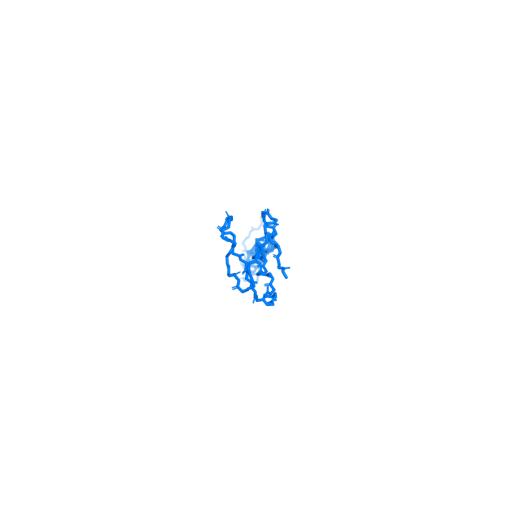1.00 60.03 82 PRO A N 1
ATOM 565 C CA . PRO A 1 82 ? 18.327 17.025 -35.171 1.00 60.03 82 PRO A CA 1
ATOM 566 C C . PRO A 1 82 ? 19.365 17.695 -34.261 1.00 60.03 82 PRO A C 1
ATOM 568 O O . PRO A 1 82 ? 19.167 17.679 -33.022 1.00 60.03 82 PRO A O 1
#